Protein AF-A0A7V1AGK1-F1 (afdb_monomer)

Radius of gyration: 13.12 Å; Cα contacts (8 Å, |Δi|>4): 65; chains: 1; bounding box: 33×30×25 Å

Foldseek 3Di:
DPQDADVVLVVVLVVCVVVPDPVLVVVCVCPPPCNPVNWDWDAQDGHHHDTDRIDTPDDPPPDD

Structure (mmCIF, N/CA/C/O backbone):
data_AF-A0A7V1AGK1-F1
#
_entry.id   AF-A0A7V1AGK1-F1
#
loop_
_atom_site.group_PDB
_atom_site.id
_atom_site.type_symbol
_atom_site.label_atom_id
_atom_site.label_alt_id
_atom_site.label_comp_id
_atom_site.label_asym_id
_atom_site.label_entity_id
_atom_site.label_seq_id
_atom_site.pdbx_PDB_ins_code
_atom_site.Cartn_x
_atom_site.Cartn_y
_atom_site.Cartn_z
_atom_site.occupancy
_atom_site.B_iso_or_equiv
_atom_site.auth_seq_id
_atom_site.auth_comp_id
_atom_site.auth_asym_id
_atom_site.auth_atom_id
_atom_site.pdbx_PDB_model_num
ATOM 1 N N . MET A 1 1 ? 9.933 -10.649 8.955 1.00 46.59 1 MET A N 1
ATOM 2 C CA . MET A 1 1 ? 10.096 -11.393 7.684 1.00 46.59 1 MET A CA 1
ATOM 3 C C . MET A 1 1 ? 10.711 -10.475 6.635 1.00 46.59 1 MET A C 1
ATOM 5 O O . MET A 1 1 ? 10.109 -9.453 6.325 1.00 46.59 1 MET A O 1
ATOM 9 N N . LYS A 1 2 ? 11.909 -10.788 6.118 1.00 48.97 2 LYS A N 1
ATOM 10 C CA . LYS A 1 2 ? 12.475 -10.078 4.957 1.00 48.97 2 LYS A CA 1
ATOM 11 C C . LYS A 1 2 ? 11.817 -10.639 3.696 1.00 48.97 2 LYS A C 1
ATOM 13 O O . LYS A 1 2 ? 12.254 -11.662 3.183 1.00 48.97 2 LYS A O 1
ATOM 18 N N . ILE A 1 3 ? 10.745 -9.997 3.240 1.00 60.84 3 ILE A N 1
ATOM 19 C CA . ILE A 1 3 ? 10.152 -10.306 1.935 1.00 60.84 3 ILE A CA 1
ATOM 20 C C . ILE A 1 3 ? 11.150 -9.814 0.885 1.00 60.84 3 ILE A C 1
ATOM 22 O O . ILE A 1 3 ? 11.453 -8.620 0.843 1.00 60.84 3 ILE A O 1
ATOM 26 N N . LYS A 1 4 ? 11.726 -10.732 0.102 1.00 62.19 4 LYS A N 1
ATOM 27 C CA . LYS A 1 4 ? 12.524 -10.371 -1.073 1.00 62.19 4 LYS A CA 1
ATOM 28 C C . LYS A 1 4 ? 11.551 -9.863 -2.136 1.00 62.19 4 LYS A C 1
ATOM 30 O O . LYS A 1 4 ? 10.552 -10.514 -2.416 1.00 62.19 4 LYS A O 1
ATOM 35 N N . TYR A 1 5 ? 11.822 -8.688 -2.681 1.00 70.50 5 TYR A N 1
ATOM 36 C CA . TYR A 1 5 ? 11.043 -8.099 -3.763 1.00 70.50 5 TYR A CA 1
ATOM 37 C C . TYR A 1 5 ? 11.998 -7.529 -4.801 1.00 70.50 5 TYR A C 1
ATOM 39 O O . TYR A 1 5 ? 13.119 -7.124 -4.476 1.00 70.50 5 TYR A O 1
ATOM 47 N N . ASN A 1 6 ? 11.555 -7.495 -6.052 1.00 75.94 6 ASN A N 1
ATOM 48 C CA . ASN A 1 6 ? 12.339 -6.899 -7.120 1.00 75.94 6 ASN A CA 1
ATOM 49 C C . ASN A 1 6 ? 12.468 -5.378 -6.876 1.00 75.94 6 ASN A C 1
ATOM 51 O O . ASN A 1 6 ? 11.447 -4.697 -6.749 1.00 75.94 6 ASN A O 1
ATOM 55 N N . PRO A 1 7 ? 13.684 -4.805 -6.804 1.00 75.38 7 PRO A N 1
ATOM 56 C CA . PRO A 1 7 ? 13.867 -3.377 -6.542 1.00 75.38 7 PRO A CA 1
ATOM 57 C C . PRO A 1 7 ? 13.200 -2.483 -7.595 1.00 75.38 7 PRO A C 1
ATOM 59 O O . PRO A 1 7 ? 12.782 -1.379 -7.260 1.00 75.38 7 PRO A O 1
ATOM 62 N N . LYS A 1 8 ? 12.997 -2.970 -8.828 1.00 76.50 8 LYS A N 1
ATOM 63 C CA . LYS A 1 8 ? 12.229 -2.251 -9.861 1.00 76.50 8 LYS A CA 1
ATOM 64 C C . LYS A 1 8 ? 10.759 -2.052 -9.470 1.00 76.50 8 LYS A C 1
ATOM 66 O O . LYS A 1 8 ? 10.169 -1.016 -9.759 1.00 76.50 8 LYS A O 1
ATOM 71 N N . LEU A 1 9 ? 10.180 -3.008 -8.741 1.00 74.50 9 LEU A N 1
ATOM 72 C CA . LEU A 1 9 ? 8.811 -2.906 -8.231 1.00 74.50 9 LEU A CA 1
ATOM 73 C C . LEU A 1 9 ? 8.695 -1.916 -7.074 1.00 74.50 9 LEU A C 1
ATOM 75 O O . LEU A 1 9 ? 7.599 -1.447 -6.797 1.00 74.50 9 LEU A O 1
ATOM 79 N N . LYS A 1 10 ? 9.801 -1.559 -6.410 1.00 76.38 10 LYS A N 1
ATOM 80 C CA . LYS A 1 10 ? 9.798 -0.528 -5.365 1.00 76.38 10 LYS A CA 1
ATOM 81 C C . LYS A 1 10 ? 9.480 0.848 -5.948 1.00 76.38 10 LYS A C 1
ATOM 83 O O . LYS A 1 10 ? 8.696 1.591 -5.365 1.00 76.38 10 LYS A O 1
ATOM 88 N N . GLU A 1 11 ? 10.079 1.170 -7.090 1.00 80.44 11 GLU A N 1
ATOM 89 C CA . GLU A 1 11 ? 9.838 2.432 -7.791 1.00 80.44 11 GLU A CA 1
ATOM 90 C C . GLU A 1 11 ? 8.421 2.464 -8.381 1.00 80.44 11 GLU A C 1
ATOM 92 O O . GLU A 1 11 ? 7.679 3.426 -8.174 1.00 80.44 11 GLU A O 1
ATOM 97 N N . LEU A 1 12 ? 7.993 1.351 -8.988 1.00 80.06 12 LEU A N 1
ATOM 98 C CA . LEU A 1 12 ? 6.630 1.182 -9.493 1.00 80.06 12 LEU A CA 1
ATOM 99 C C . LEU A 1 12 ? 5.579 1.289 -8.371 1.00 80.06 12 LEU A C 1
ATOM 101 O O . LEU A 1 12 ? 4.585 1.993 -8.531 1.00 80.06 12 LEU A O 1
ATOM 105 N N . ALA A 1 13 ? 5.825 0.678 -7.207 1.00 76.88 13 ALA A N 1
ATOM 106 C CA . ALA A 1 13 ? 4.963 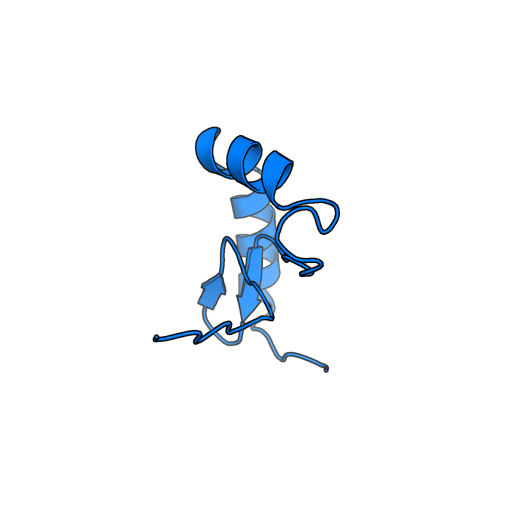0.796 -6.028 1.00 76.88 13 ALA A CA 1
ATOM 107 C C . ALA A 1 13 ? 4.892 2.243 -5.518 1.00 76.88 13 ALA A C 1
ATOM 109 O O . ALA A 1 13 ? 3.827 2.705 -5.118 1.00 76.88 13 ALA A O 1
ATOM 110 N N . GLY A 1 14 ? 6.000 2.990 -5.579 1.00 76.00 14 GLY A N 1
ATOM 111 C CA . GLY A 1 14 ? 6.007 4.425 -5.289 1.00 76.00 14 GLY A CA 1
ATOM 112 C C . GLY A 1 14 ? 5.113 5.222 -6.244 1.00 76.00 14 GLY A C 1
ATOM 113 O O . GLY A 1 14 ? 4.341 6.072 -5.800 1.00 76.00 14 GLY A O 1
ATOM 114 N N . SER A 1 15 ? 5.160 4.908 -7.540 1.00 81.25 15 SER A N 1
ATOM 115 C CA . SER A 1 15 ? 4.329 5.563 -8.559 1.00 81.25 15 SER A CA 1
ATOM 116 C C . SER A 1 15 ? 2.836 5.228 -8.409 1.00 81.25 15 SER A C 1
ATOM 118 O O . SER A 1 15 ? 1.988 6.123 -8.440 1.00 81.25 15 SER A O 1
ATOM 120 N N . LEU A 1 16 ? 2.503 3.966 -8.114 1.00 77.38 16 LEU A N 1
ATOM 121 C CA . LEU A 1 16 ? 1.140 3.519 -7.778 1.00 77.38 16 LEU A CA 1
ATOM 122 C C . LEU A 1 16 ? 0.594 4.203 -6.512 1.00 77.38 16 LEU A C 1
ATOM 124 O O . LEU A 1 16 ? -0.616 4.378 -6.343 1.00 77.38 16 LEU A O 1
ATOM 128 N N . ARG A 1 17 ? 1.477 4.661 -5.620 1.00 75.94 17 ARG A N 1
ATOM 129 C CA . ARG A 1 17 ? 1.099 5.441 -4.433 1.00 75.94 17 ARG A CA 1
ATOM 130 C C . ARG A 1 17 ? 0.527 6.800 -4.776 1.00 75.94 17 ARG A C 1
ATOM 132 O O . ARG A 1 17 ? -0.415 7.227 -4.109 1.00 75.94 17 ARG A O 1
ATOM 139 N N . ASN A 1 18 ? 1.064 7.414 -5.824 1.00 77.25 18 ASN A N 1
ATOM 140 C CA . ASN A 1 18 ? 0.572 8.666 -6.387 1.00 77.25 18 ASN A CA 1
ATOM 141 C C . ASN A 1 18 ? -0.606 8.457 -7.346 1.00 77.25 18 ASN A C 1
ATOM 143 O O . ASN A 1 18 ? -1.467 9.324 -7.432 1.00 77.25 18 ASN A O 1
ATOM 147 N N . ASN A 1 19 ? -0.689 7.302 -8.011 1.00 81.19 19 ASN A N 1
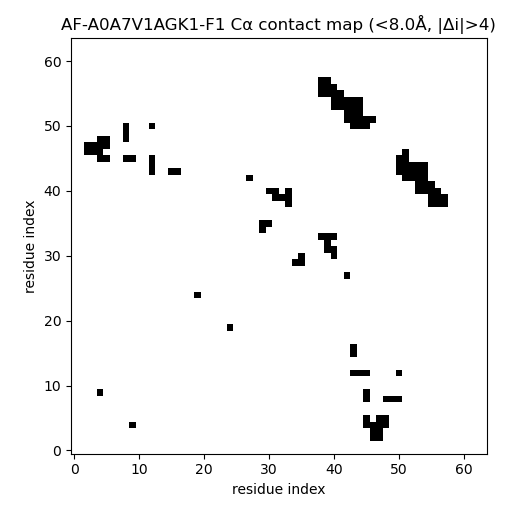ATOM 148 C CA . ASN A 1 19 ? -1.792 6.946 -8.913 1.00 81.19 19 ASN A CA 1
ATOM 149 C C . ASN A 1 19 ? -2.948 6.186 -8.237 1.00 81.19 19 ASN A C 1
ATOM 151 O O . ASN A 1 19 ? -3.768 5.579 -8.917 1.00 81.19 19 ASN A O 1
ATOM 155 N N . SER A 1 20 ? -3.043 6.206 -6.904 1.00 77.00 2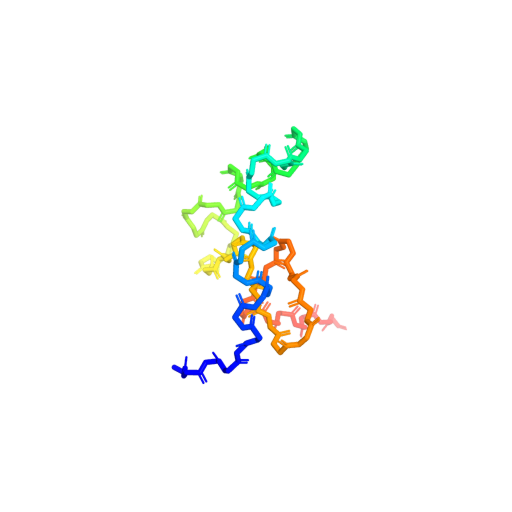0 SER A N 1
ATOM 156 C CA . SER A 1 20 ? -4.123 5.497 -6.208 1.00 77.00 20 SER A CA 1
ATOM 157 C C . SER A 1 20 ? -5.486 6.097 -6.532 1.00 77.00 20 SER A C 1
ATOM 159 O O . SER A 1 20 ? -5.693 7.311 -6.442 1.00 77.00 20 SER A O 1
ATOM 161 N N . THR A 1 21 ? -6.450 5.234 -6.821 1.00 82.06 21 THR A N 1
ATOM 162 C CA . THR A 1 21 ? -7.821 5.647 -7.109 1.00 82.06 21 THR A CA 1
ATOM 163 C C . THR A 1 21 ? -8.469 6.232 -5.851 1.00 82.06 21 THR A C 1
ATOM 165 O O . THR A 1 21 ? -8.219 5.789 -4.727 1.00 82.06 21 THR A O 1
ATOM 168 N N . LYS A 1 22 ? -9.384 7.199 -6.008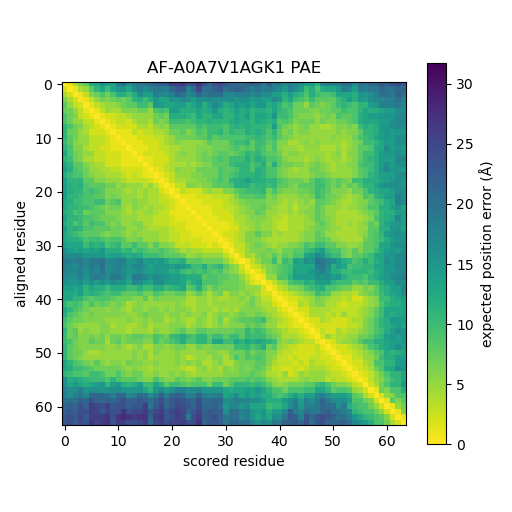 1.00 83.50 22 LYS A N 1
ATOM 169 C CA . LYS A 1 22 ? -10.161 7.764 -4.883 1.00 83.50 22 LYS A CA 1
ATOM 170 C C . LYS A 1 22 ? -10.881 6.683 -4.060 1.00 83.50 22 LYS A C 1
ATOM 172 O O . LYS A 1 22 ? -10.969 6.803 -2.840 1.00 83.50 22 LYS A O 1
ATOM 177 N N . ALA A 1 23 ? -11.353 5.622 -4.719 1.00 81.81 23 ALA A N 1
ATOM 178 C CA . ALA A 1 23 ? 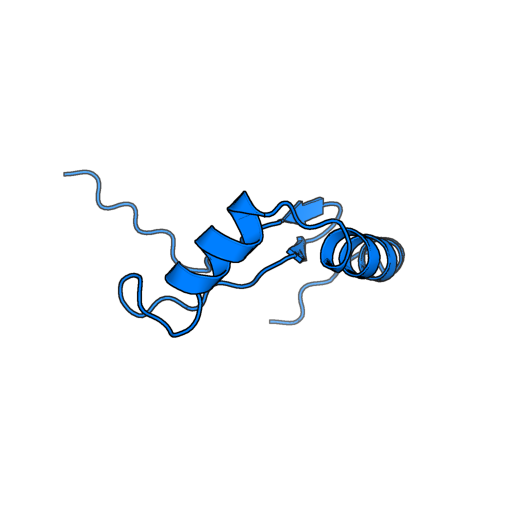-11.967 4.464 -4.073 1.00 81.81 23 ALA A CA 1
ATOM 179 C C . ALA A 1 23 ? -10.992 3.745 -3.123 1.00 81.81 23 ALA A C 1
ATOM 181 O O . ALA A 1 23 ? -11.350 3.453 -1.986 1.00 81.81 23 ALA A O 1
ATOM 182 N N . GLU A 1 24 ? -9.744 3.544 -3.544 1.00 81.44 24 GLU A N 1
ATOM 183 C CA . GLU A 1 24 ? -8.696 2.917 -2.733 1.00 81.44 24 GLU A CA 1
ATOM 184 C C . GLU A 1 24 ? -8.280 3.798 -1.555 1.00 81.44 24 GLU A C 1
ATOM 186 O O . GLU A 1 24 ? -8.046 3.300 -0.460 1.00 81.44 24 GLU A O 1
ATOM 191 N N . ILE A 1 25 ? -8.209 5.118 -1.741 1.00 82.75 25 ILE A N 1
ATOM 192 C CA . ILE A 1 25 ? -7.920 6.056 -0.645 1.00 82.75 25 ILE A CA 1
ATOM 193 C C . ILE A 1 25 ? -9.026 5.987 0.412 1.00 82.75 25 ILE A C 1
ATOM 195 O O . ILE A 1 25 ? -8.737 5.927 1.608 1.00 82.75 25 ILE A O 1
ATOM 199 N N . LYS A 1 26 ? -10.289 5.952 -0.027 1.00 84.81 26 LYS A N 1
ATOM 200 C CA . LYS A 1 26 ? -11.442 5.827 0.865 1.00 84.81 26 LYS A CA 1
ATOM 201 C C . LYS A 1 26 ? -11.435 4.479 1.593 1.00 84.81 26 LYS A C 1
ATOM 203 O O . LYS A 1 26 ? -11.579 4.456 2.811 1.00 84.81 26 LYS A O 1
ATOM 208 N N . LEU A 1 27 ? -11.182 3.384 0.874 1.00 81.81 27 LEU A N 1
ATOM 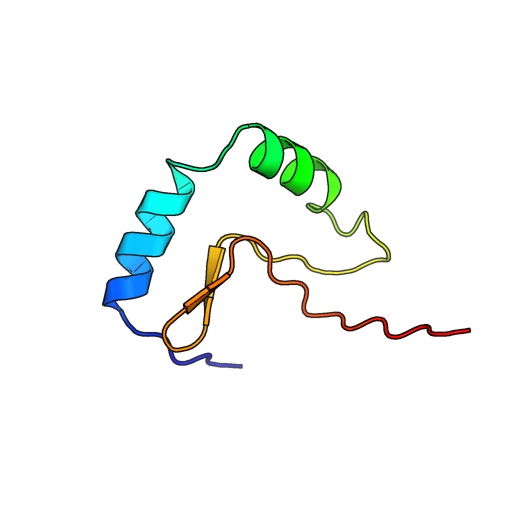209 C CA . LEU A 1 27 ? -11.033 2.044 1.447 1.00 81.81 27 LEU A CA 1
ATOM 210 C C . LEU A 1 27 ? -9.882 1.993 2.460 1.00 81.81 27 LEU A C 1
ATOM 212 O O . LEU A 1 27 ? -10.051 1.491 3.565 1.00 81.81 27 LEU A O 1
ATOM 216 N N . TRP A 1 28 ? -8.735 2.588 2.133 1.00 81.25 28 TRP A N 1
ATOM 217 C CA . TRP A 1 28 ? -7.599 2.697 3.043 1.00 81.25 28 TRP A CA 1
ATOM 218 C C . TRP A 1 28 ? -7.941 3.480 4.309 1.00 81.25 28 TRP A C 1
ATOM 220 O O . TRP A 1 28 ? -7.473 3.114 5.378 1.00 81.25 28 TRP A O 1
ATOM 230 N N . GLY A 1 29 ? -8.778 4.515 4.218 1.00 79.88 29 GLY A N 1
ATOM 231 C CA . GLY A 1 29 ? -9.293 5.228 5.388 1.00 79.88 29 GLY A CA 1
ATOM 232 C C . GLY A 1 29 ? -10.052 4.320 6.361 1.00 79.88 29 GLY A C 1
ATOM 233 O O . GLY A 1 29 ? -9.874 4.464 7.564 1.00 79.88 29 GLY A O 1
ATOM 234 N N . TYR A 1 30 ? -10.826 3.359 5.846 1.00 77.19 30 TYR A N 1
ATOM 235 C CA . TYR A 1 30 ? -11.543 2.365 6.657 1.00 77.19 30 TYR A CA 1
ATOM 236 C C . TYR A 1 30 ? -10.651 1.213 7.148 1.00 77.19 30 TYR A C 1
ATOM 238 O O . TYR A 1 30 ? -10.924 0.608 8.179 1.00 77.19 30 TYR A O 1
ATOM 246 N N . LEU A 1 31 ? -9.589 0.878 6.411 1.00 75.25 31 LEU A N 1
ATOM 247 C CA . LEU A 1 31 ? -8.667 -0.208 6.770 1.00 75.25 31 LEU A CA 1
ATOM 248 C C . LEU A 1 31 ? -7.552 0.252 7.726 1.00 75.25 31 LEU A C 1
ATOM 250 O O . LEU A 1 31 ? -7.058 -0.529 8.543 1.00 75.25 31 LEU A O 1
ATOM 254 N N . LYS A 1 32 ? -7.133 1.519 7.630 1.00 72.06 32 LYS A N 1
ATOM 255 C CA . LYS A 1 32 ? -6.069 2.109 8.446 1.00 72.06 32 LYS A CA 1
ATOM 256 C C . LYS A 1 32 ? -6.552 2.267 9.887 1.00 72.06 32 LYS A C 1
ATOM 258 O O . LYS A 1 32 ? -7.581 2.872 10.149 1.00 72.06 32 LYS A O 1
ATOM 263 N N . GLY A 1 33 ? -5.749 1.784 10.834 1.00 67.06 33 GLY A N 1
ATOM 264 C CA . GLY A 1 33 ? -6.032 1.920 12.266 1.00 67.06 33 GLY A CA 1
ATOM 265 C C . GLY A 1 33 ? -6.660 0.686 12.908 1.00 67.06 33 GLY A C 1
ATOM 266 O O . GLY A 1 33 ? -7.328 0.826 13.926 1.00 67.06 33 GLY A O 1
ATOM 267 N N . LYS A 1 34 ? -6.447 -0.512 12.340 1.00 62.69 34 LYS A N 1
ATOM 268 C CA . LYS A 1 34 ? -6.935 -1.790 12.893 1.00 62.69 34 LYS A CA 1
ATOM 269 C C . LYS A 1 34 ? -8.463 -1.868 13.051 1.00 62.69 34 LYS A C 1
ATOM 271 O O . LYS A 1 34 ? -8.961 -2.722 13.781 1.00 62.69 34 LYS A O 1
ATOM 276 N N . GLN A 1 35 ? -9.209 -1.005 12.356 1.00 61.50 35 GLN A N 1
ATOM 277 C CA . GLN A 1 35 ? -10.672 -0.943 12.447 1.00 61.50 35 GLN A CA 1
ATOM 278 C C . GLN A 1 35 ? -11.343 -2.229 11.957 1.00 61.50 35 GLN A C 1
ATOM 280 O O . GLN A 1 35 ? -12.382 -2.619 12.481 1.00 61.50 35 GLN A O 1
ATOM 285 N N . LEU A 1 36 ? -10.729 -2.928 11.000 1.00 63.78 36 LEU A N 1
ATOM 286 C CA . LEU A 1 36 ? -11.216 -4.220 10.541 1.00 63.78 36 LEU A CA 1
ATOM 287 C C . LEU A 1 36 ? -10.625 -5.338 11.416 1.00 63.78 36 LEU A C 1
ATOM 289 O O . LEU A 1 36 ? -9.525 -5.825 11.157 1.00 63.78 36 LEU A O 1
ATOM 293 N N . MET A 1 37 ? -11.343 -5.708 12.480 1.00 62.19 37 MET A N 1
ATOM 294 C CA . MET A 1 37 ? -11.036 -6.862 13.344 1.00 62.19 37 MET A CA 1
ATOM 295 C C . MET A 1 37 ? -9.608 -6.900 13.934 1.00 62.19 37 MET A C 1
ATOM 297 O O . MET A 1 37 ? -9.064 -7.967 14.212 1.00 62.19 37 MET A O 1
ATOM 301 N N . GLY A 1 38 ? -8.966 -5.745 14.150 1.00 66.62 38 GLY A N 1
ATOM 302 C CA . GLY A 1 38 ? -7.617 -5.709 14.723 1.00 66.62 38 GLY A CA 1
ATOM 303 C C . GLY A 1 38 ? -6.488 -5.972 13.717 1.00 66.62 38 GLY A C 1
ATOM 304 O O . GLY A 1 38 ? -5.329 -6.094 14.123 1.00 66.62 38 GLY A O 1
ATOM 305 N N . HIS A 1 39 ? -6.798 -6.082 12.422 1.00 68.44 39 HIS A N 1
ATOM 306 C CA . HIS A 1 39 ? -5.843 -6.508 11.400 1.00 68.44 39 HIS A CA 1
ATOM 307 C C . HIS A 1 39 ? -4.998 -5.363 10.839 1.00 68.44 39 HIS A C 1
ATOM 309 O O . HIS A 1 39 ? -5.472 -4.248 10.616 1.00 68.44 39 HIS A O 1
ATOM 315 N N . ASP A 1 40 ? -3.724 -5.667 10.587 1.00 71.00 40 ASP A N 1
ATOM 316 C CA . ASP A 1 40 ? -2.748 -4.721 10.054 1.00 71.00 40 ASP A CA 1
ATOM 317 C C . ASP A 1 40 ? -2.704 -4.820 8.522 1.00 71.00 40 ASP A C 1
ATOM 319 O O . ASP A 1 40 ? -2.059 -5.697 7.930 1.00 71.00 40 ASP A O 1
ATOM 323 N N . PHE A 1 41 ? -3.459 -3.939 7.870 1.00 76.75 41 PHE A N 1
ATOM 324 C CA . PHE A 1 41 ? -3.462 -3.830 6.418 1.00 76.75 41 PHE A CA 1
ATOM 325 C C . PHE A 1 41 ? -2.243 -3.044 5.946 1.00 76.75 41 PHE A C 1
ATOM 327 O O . PHE A 1 41 ? -1.905 -1.998 6.493 1.00 76.75 41 PHE A O 1
ATOM 334 N N . HIS A 1 42 ? -1.611 -3.528 4.883 1.00 76.50 42 HIS A N 1
ATOM 335 C CA . HIS A 1 42 ? -0.502 -2.864 4.214 1.00 76.50 42 HIS A CA 1
ATOM 336 C C . HIS A 1 42 ? -0.929 -2.483 2.801 1.00 76.50 42 HIS A C 1
ATOM 338 O O . HIS A 1 42 ? -1.390 -3.335 2.045 1.00 76.50 42 HIS A O 1
ATOM 344 N N . ARG A 1 43 ? -0.752 -1.217 2.424 1.00 79.50 43 ARG A N 1
ATOM 345 C CA . ARG A 1 43 ? -1.039 -0.756 1.062 1.00 79.50 43 ARG A CA 1
ATOM 346 C C . ARG A 1 43 ? 0.205 -0.860 0.182 1.00 79.50 43 ARG A C 1
ATOM 348 O O . ARG A 1 43 ? 1.291 -0.508 0.644 1.00 79.50 43 ARG A O 1
ATOM 355 N N . GLN A 1 44 ? 0.026 -1.275 -1.072 1.00 75.25 44 GLN A N 1
ATOM 356 C CA . GLN A 1 44 ? 1.059 -1.290 -2.121 1.00 75.25 44 GLN A CA 1
ATOM 357 C C . GLN A 1 44 ? 2.332 -2.013 -1.695 1.00 75.25 44 GLN A C 1
ATOM 359 O O . GLN A 1 44 ? 3.445 -1.482 -1.770 1.00 75.25 44 GLN A O 1
ATOM 364 N N . LYS A 1 45 ? 2.156 -3.233 -1.190 1.00 77.75 45 LYS A N 1
ATOM 365 C CA . LYS A 1 45 ? 3.277 -4.061 -0.764 1.00 77.75 45 LYS A CA 1
ATOM 366 C C . LYS A 1 45 ? 3.804 -4.805 -1.992 1.00 77.75 45 LYS A C 1
ATOM 368 O O . LYS A 1 45 ? 3.051 -5.586 -2.575 1.00 77.75 45 LYS A O 1
ATOM 373 N N . PRO A 1 46 ? 5.063 -4.583 -2.404 1.00 77.00 46 PRO A N 1
ATOM 374 C CA . PRO A 1 46 ? 5.674 -5.432 -3.409 1.00 77.00 46 PRO A CA 1
ATOM 375 C C . PRO A 1 46 ? 5.918 -6.812 -2.786 1.00 77.00 46 PRO A C 1
ATOM 377 O O . PRO A 1 46 ? 6.532 -6.930 -1.720 1.00 77.00 46 PRO A O 1
ATOM 380 N N . ILE A 1 47 ? 5.390 -7.846 -3.430 1.00 79.25 47 ILE A N 1
ATOM 381 C CA . ILE A 1 47 ? 5.480 -9.243 -3.014 1.00 79.25 47 ILE A CA 1
ATOM 382 C C . ILE A 1 47 ? 6.049 -10.009 -4.200 1.00 79.25 47 ILE A C 1
ATOM 384 O O . ILE A 1 47 ? 5.372 -10.197 -5.208 1.00 79.25 47 ILE A O 1
ATOM 388 N N . ASP A 1 48 ? 7.302 -10.443 -4.066 1.00 75.75 48 ASP A N 1
ATOM 389 C CA . ASP A 1 48 ? 8.019 -11.183 -5.102 1.00 75.75 48 ASP A CA 1
ATOM 390 C C . ASP A 1 48 ? 8.096 -10.398 -6.433 1.00 75.75 48 ASP A C 1
ATOM 392 O O . ASP A 1 48 ? 8.819 -9.395 -6.504 1.00 75.75 48 ASP A O 1
ATOM 396 N N . ASN A 1 49 ? 7.333 -10.815 -7.450 1.00 79.69 49 ASN A N 1
ATOM 397 C CA . ASN A 1 49 ? 7.216 -10.162 -8.756 1.00 79.69 49 ASN A CA 1
ATOM 398 C C . ASN A 1 49 ? 5.900 -9.383 -8.968 1.00 79.69 49 ASN A C 1
ATOM 400 O O . ASN A 1 49 ? 5.653 -8.884 -10.064 1.00 79.69 49 ASN A O 1
ATOM 404 N N . TYR A 1 50 ? 5.078 -9.239 -7.927 1.00 77.62 50 TYR A N 1
ATOM 405 C CA . TYR A 1 50 ? 3.782 -8.563 -7.985 1.00 77.62 50 TYR A CA 1
ATOM 406 C C . TYR A 1 50 ? 3.715 -7.393 -7.003 1.00 77.62 50 TYR A C 1
ATOM 408 O O . TYR A 1 50 ? 4.454 -7.329 -6.019 1.00 77.62 50 TYR A O 1
ATOM 416 N N . ILE A 1 51 ? 2.809 -6.452 -7.257 1.00 77.44 51 ILE A N 1
ATOM 417 C CA . ILE A 1 51 ? 2.495 -5.364 -6.329 1.00 77.44 51 ILE A CA 1
ATOM 418 C C . ILE A 1 51 ? 1.052 -5.561 -5.897 1.00 77.44 51 ILE A C 1
ATOM 420 O O . ILE A 1 51 ? 0.150 -5.502 -6.724 1.00 77.44 51 ILE A O 1
ATOM 424 N N . AL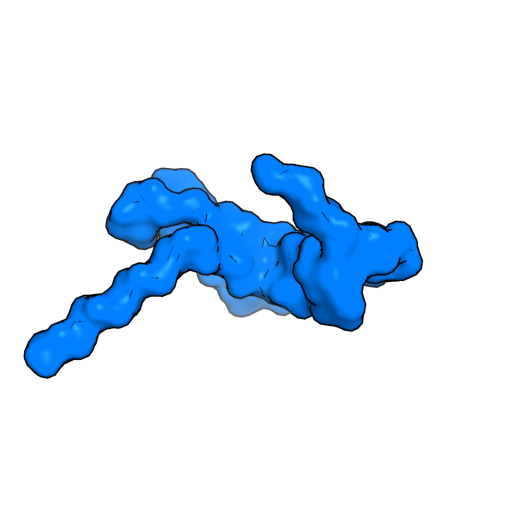A A 1 52 ? 0.848 -5.835 -4.611 1.00 79.44 52 ALA A N 1
ATOM 425 C CA . ALA A 1 52 ? -0.485 -5.956 -4.044 1.00 79.44 52 ALA A CA 1
ATOM 426 C C . ALA A 1 52 ? -0.957 -4.584 -3.554 1.00 79.44 52 ALA A C 1
ATOM 428 O O . ALA A 1 52 ? -0.327 -4.000 -2.664 1.00 79.44 52 ALA A O 1
ATOM 429 N N . ASP A 1 53 ? -2.069 -4.086 -4.094 1.00 74.44 53 ASP A N 1
ATOM 430 C CA . ASP A 1 53 ? -2.646 -2.792 -3.706 1.00 74.44 53 ASP A CA 1
ATOM 431 C C . ASP A 1 53 ? -3.080 -2.784 -2.238 1.00 74.44 53 ASP A C 1
ATOM 433 O O . ASP A 1 53 ? -2.745 -1.857 -1.500 1.00 74.44 53 ASP A O 1
ATOM 437 N N . PHE A 1 54 ? -3.708 -3.869 -1.774 1.00 74.88 54 PHE A N 1
ATOM 438 C CA . PHE A 1 54 ? -4.033 -4.105 -0.368 1.00 74.88 54 PHE A CA 1
ATOM 439 C C . PHE A 1 54 ? -3.608 -5.510 0.043 1.00 74.88 54 PHE A C 1
ATOM 441 O O . PHE A 1 54 ? -4.089 -6.504 -0.493 1.00 74.88 54 PHE A O 1
ATOM 448 N N . PHE A 1 55 ? -2.725 -5.594 1.031 1.00 75.25 55 PHE A N 1
ATOM 449 C CA . PHE A 1 55 ? -2.291 -6.845 1.631 1.00 75.25 55 PHE A CA 1
ATOM 450 C C . PHE A 1 55 ? -2.737 -6.893 3.091 1.00 75.25 55 PHE A C 1
ATOM 452 O O . PHE A 1 55 ? -2.263 -6.115 3.924 1.00 75.25 55 PHE A O 1
ATOM 459 N N . CYS A 1 56 ? -3.640 -7.819 3.403 1.00 73.62 56 CYS A N 1
ATOM 460 C CA . CYS A 1 56 ? -3.950 -8.200 4.773 1.00 73.62 56 CYS A CA 1
ATOM 461 C C . CYS A 1 56 ? -3.129 -9.436 5.124 1.00 73.62 56 CYS A C 1
ATOM 463 O O . CYS A 1 56 ? -3.191 -10.435 4.413 1.00 73.62 56 CYS A O 1
ATOM 465 N N . ASN A 1 57 ? -2.401 -9.401 6.238 1.00 64.38 57 ASN A N 1
ATOM 466 C CA . ASN A 1 57 ? -1.731 -10.600 6.744 1.00 64.38 57 ASN A CA 1
ATOM 467 C C . ASN A 1 57 ? -2.709 -11.576 7.429 1.00 64.38 57 ASN A C 1
ATOM 469 O O . ASN A 1 57 ? -2.285 -12.599 7.960 1.00 64.38 57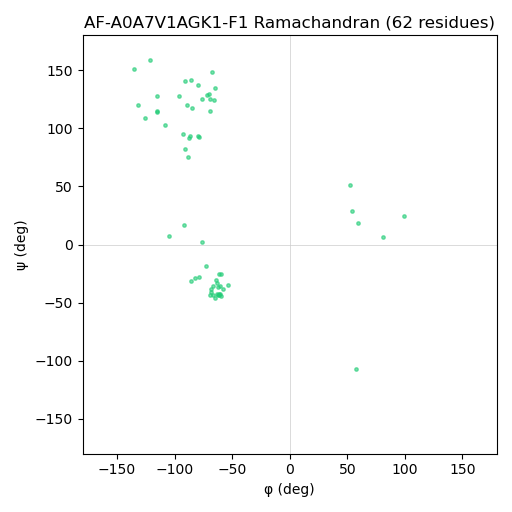 ASN A O 1
ATOM 473 N N . THR A 1 58 ? -4.003 -11.255 7.450 1.00 58.38 58 THR A N 1
ATOM 474 C CA . THR A 1 58 ? -5.018 -12.076 8.096 1.00 58.38 58 THR A CA 1
ATOM 475 C C . THR A 1 58 ? -5.883 -12.753 7.049 1.00 58.38 58 THR A C 1
ATOM 477 O O . THR A 1 58 ? -6.779 -12.148 6.464 1.00 58.38 58 THR A O 1
ATOM 480 N N . LEU A 1 59 ? -5.616 -14.035 6.834 1.00 53.94 59 LEU A N 1
ATOM 481 C CA . LEU A 1 59 ? -6.559 -14.952 6.213 1.00 53.94 59 LEU A CA 1
ATOM 482 C C . LEU A 1 59 ? -7.569 -15.353 7.288 1.00 53.94 59 LEU A C 1
ATOM 484 O O . LEU A 1 59 ? -7.317 -16.290 8.041 1.00 53.94 59 LEU A O 1
ATOM 488 N N . ILE A 1 60 ? -8.693 -14.641 7.394 1.00 52.31 60 ILE A N 1
ATOM 489 C CA . ILE A 1 60 ? -9.845 -15.195 8.106 1.00 52.31 60 ILE A CA 1
ATOM 490 C C . ILE A 1 60 ? -10.649 -16.026 7.104 1.00 52.31 60 ILE A C 1
ATOM 492 O O . ILE A 1 60 ? -11.456 -15.526 6.328 1.00 52.31 60 ILE A O 1
ATOM 496 N N . SER A 1 61 ? -10.353 -17.323 7.069 1.00 44.88 61 SER A N 1
ATOM 497 C CA . SER A 1 61 ? -11.277 -18.315 6.532 1.00 44.88 61 SER A CA 1
ATOM 498 C C . SER A 1 61 ? -12.163 -18.754 7.694 1.00 44.88 61 SER A C 1
ATOM 500 O O . SER A 1 61 ? -11.945 -19.792 8.304 1.00 44.88 61 SER A O 1
ATOM 502 N N . THR A 1 62 ? -13.117 -17.909 8.079 1.00 44.47 62 THR A N 1
ATOM 503 C CA . THR A 1 62 ? -14.308 -18.387 8.789 1.00 44.47 62 THR A CA 1
ATOM 504 C C . THR A 1 62 ? -15.344 -18.687 7.726 1.00 44.47 62 THR A C 1
ATOM 506 O O . THR A 1 62 ? -16.169 -17.843 7.381 1.00 44.47 62 THR A O 1
ATOM 509 N N . VAL A 1 63 ? -15.215 -19.876 7.144 1.00 50.22 63 VAL A N 1
ATOM 510 C CA . VAL A 1 63 ? -16.337 -20.549 6.493 1.00 50.22 63 VAL A CA 1
ATOM 511 C C . VAL A 1 63 ? -17.204 -21.105 7.633 1.00 50.22 63 VAL A C 1
ATOM 513 O O . VAL A 1 63 ? -16.629 -21.747 8.517 1.00 50.22 63 VAL A O 1
ATOM 516 N N . PRO A 1 64 ? -18.510 -20.790 7.698 1.00 51.22 64 PRO A N 1
ATOM 517 C CA . PRO A 1 64 ? -19.427 -21.449 8.626 1.00 51.22 64 PRO A CA 1
ATOM 518 C C . PRO A 1 64 ? -19.617 -22.932 8.288 1.00 51.22 64 PRO A C 1
ATOM 520 O O . PRO A 1 64 ? -19.417 -23.304 7.107 1.00 51.22 64 PRO A O 1
#

Sequence (64 aa):
MKIKYNPKLKELAGSLRNNSTKAEIKLWGYLKGKQLMGHDFHRQKPIDNYIADFFCNTLISTVP

pLDDT: mean 71.69, std 10.54, range [44.47, 84.81]

Nearest PDB structures (foldseek):
  3hrl-assembly1_A  TM=9.169E-01  e=5.553E-03  Neisseria gonorrhoeae FA 1090

Secondary structure (DSSP, 8-state):
----B-HHHHHHHHHHHHS--HHHHHHHHHHTTSTTTT--EEEEEEEBTEEEEEEES-------

Mean predicted aligned error: 8.96 Å

Solvent-accessible surface area (backbone atoms only — not comparable to full-atom values): 4041 Å² total; per-residue (Å²): 133,89,79,67,48,50,72,72,46,55,58,51,37,55,51,48,64,76,66,56,50,73,66,55,54,54,50,44,60,58,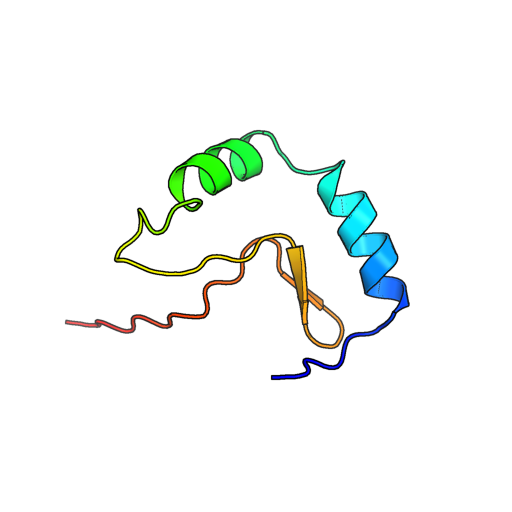40,57,84,34,65,55,91,68,40,72,62,38,70,47,44,60,50,49,95,45,72,37,66,72,42,63,87,70,84,80,82,80,74,132